Protein AF-A0A7X9D8G2-F1 (afdb_monomer_lite)

pLDDT: mean 88.88, std 14.51, range [38.22, 98.5]

Secondary structure (DSSP, 8-state):
--SS----HHHHHHHHHS-HHHHHHHHTTGGG--TT-EEEEE-SS--PPPTT-IIIIIHHHHHHHHHTS--EEEEE-TTPPPPS-----SEEEE---TTS-HHHHHHHHHHHHHTT--EEEHHHHHHHHTT-HHHHHGGGS--HHHHHTS--

Radius of gyration: 15.98 Å; chains: 1; bounding box: 53×30×43 Å

Foldseek 3Di:
DLPDQDADPLLVLCVVQHDNVLQLVLLVCLLVDAAAAEEEQEAAADDDDDPPRLRPPVLQVLSCVLNVHDYHYDYDYHLDDDPPPPDPHQEYEYESQPVHGSVSSHVVCVVCVVVVRRYHYSRQSVCSSVVNNCSRCVVVPDPPVVVVVVVD

Sequence (152 aa):
PEEIPLTSFSIVFARMKGDFNKYIEGASQIPLLKENDNVLILESCTHQISCDDIGRVRIPKLLQQFTGKKLNFTFVSGLSEMPEETQNFALVIQCGGCMVTRKQLLNRIQSFINKGIPVTNYGMTLAYVNGIFERAIKPFMKNKAELLSKEQ

Structure (mmCIF, N/CA/C/O backbone):
data_AF-A0A7X9D8G2-F1
#
_entry.id   AF-A0A7X9D8G2-F1
#
loop_
_atom_site.group_PDB
_atom_site.id
_atom_site.type_symbol
_atom_site.label_atom_id
_atom_site.label_alt_id
_atom_site.label_comp_id
_atom_site.label_asym_id
_atom_site.label_entity_id
_atom_site.label_seq_id
_atom_site.pdbx_PDB_ins_code
_atom_site.Cartn_x
_atom_site.Cartn_y
_atom_site.Cartn_z
_atom_site.occupancy
_atom_site.B_iso_or_equiv
_atom_site.auth_seq_id
_atom_site.auth_comp_id
_atom_site.auth_asym_id
_atom_site.auth_atom_id
_atom_site.pdbx_PDB_model_num
ATOM 1 N N . PRO A 1 1 ? 8.208 -9.122 -22.932 1.00 88.31 1 PRO A N 1
ATOM 2 C CA . PRO A 1 1 ? 9.364 -10.019 -22.672 1.00 88.31 1 PRO A CA 1
ATOM 3 C C . PRO A 1 1 ? 9.731 -10.046 -21.179 1.00 88.31 1 PRO A C 1
ATOM 5 O O . PRO A 1 1 ? 9.542 -9.029 -20.514 1.00 88.31 1 PRO A O 1
ATOM 8 N N . GLU A 1 2 ? 10.127 -11.194 -20.629 1.00 87.38 2 GLU A N 1
ATOM 9 C CA . GLU A 1 2 ? 10.418 -11.380 -19.189 1.00 87.38 2 GLU A CA 1
ATOM 10 C C . GLU A 1 2 ? 11.813 -10.886 -18.786 1.00 87.38 2 GLU A C 1
ATOM 12 O O . GLU A 1 2 ? 12.036 -10.489 -17.642 1.00 87.38 2 GLU A O 1
ATOM 17 N N . GLU A 1 3 ? 12.732 -10.879 -19.742 1.00 90.94 3 GLU A N 1
ATOM 18 C CA . GLU A 1 3 ? 14.128 -10.480 -19.619 1.00 90.94 3 GLU A CA 1
ATOM 19 C C . GLU A 1 3 ? 14.315 -8.964 -19.496 1.00 90.94 3 GLU A C 1
ATOM 21 O O . GLU A 1 3 ? 15.319 -8.509 -18.954 1.00 90.94 3 GLU A O 1
ATOM 26 N N . ILE A 1 4 ? 13.337 -8.175 -19.953 1.00 94.00 4 ILE A N 1
ATOM 27 C CA . ILE A 1 4 ? 13.376 -6.714 -19.857 1.00 94.00 4 ILE A CA 1
ATOM 28 C C . ILE A 1 4 ? 12.841 -6.289 -18.481 1.00 94.00 4 ILE A C 1
ATOM 30 O O . ILE A 1 4 ? 11.661 -6.539 -18.185 1.00 94.00 4 ILE A O 1
ATOM 34 N N . PRO A 1 5 ? 13.659 -5.608 -17.649 1.00 93.75 5 PRO A N 1
ATOM 35 C CA . PRO A 1 5 ? 13.208 -5.068 -16.375 1.00 93.75 5 PRO A CA 1
ATOM 36 C C . PRO A 1 5 ? 12.005 -4.144 -16.564 1.00 93.75 5 PRO A C 1
ATOM 38 O O . PRO A 1 5 ? 12.029 -3.228 -17.384 1.00 93.75 5 PRO A O 1
ATOM 41 N N . LEU A 1 6 ? 10.949 -4.376 -15.787 1.00 94.94 6 LEU A N 1
ATOM 42 C CA . LEU A 1 6 ? 9.728 -3.579 -15.825 1.00 94.94 6 LEU A CA 1
ATOM 43 C C . LEU A 1 6 ? 9.331 -3.198 -14.406 1.00 94.94 6 LEU A C 1
ATOM 45 O O . LEU A 1 6 ? 9.277 -4.046 -13.521 1.00 94.94 6 LEU A O 1
ATOM 49 N N . THR A 1 7 ? 9.004 -1.929 -14.205 1.00 97.31 7 THR A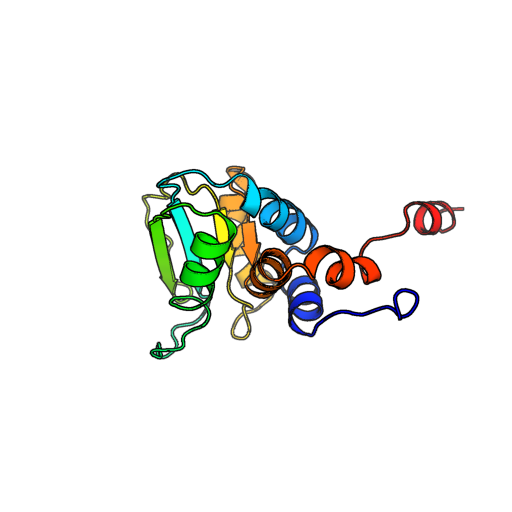 N 1
ATOM 50 C CA . THR A 1 7 ? 8.438 -1.426 -12.954 1.00 97.31 7 THR A CA 1
ATOM 51 C C . THR A 1 7 ? 7.498 -0.260 -13.243 1.00 97.31 7 THR A C 1
ATOM 53 O O . THR A 1 7 ? 7.421 0.210 -14.378 1.00 97.31 7 THR A O 1
ATOM 56 N N . SER A 1 8 ? 6.770 0.208 -12.232 1.00 96.38 8 SER A N 1
ATOM 57 C CA . SER A 1 8 ? 5.884 1.365 -12.351 1.00 96.38 8 SER A CA 1
ATOM 58 C C . SER A 1 8 ? 6.421 2.566 -11.579 1.00 96.38 8 SER A C 1
ATOM 60 O O . SER A 1 8 ? 7.192 2.430 -10.623 1.00 96.38 8 SER A O 1
ATOM 62 N N . PHE A 1 9 ? 5.949 3.758 -11.951 1.00 96.75 9 PHE A N 1
ATOM 63 C CA . PHE A 1 9 ? 6.218 4.979 -11.194 1.00 96.75 9 PHE A CA 1
ATOM 64 C C . PHE A 1 9 ? 5.858 4.820 -9.711 1.00 96.75 9 PHE A C 1
ATOM 66 O O . PHE A 1 9 ? 6.613 5.249 -8.847 1.00 96.75 9 PHE A O 1
ATOM 73 N N . SER A 1 10 ? 4.746 4.151 -9.394 1.00 95.88 10 SER A N 1
ATOM 74 C CA . SER A 1 10 ? 4.307 3.949 -8.011 1.00 95.88 10 SER A CA 1
ATOM 75 C C . SER A 1 10 ? 5.298 3.126 -7.182 1.00 95.88 10 SER A C 1
ATOM 77 O O . SER A 1 10 ? 5.484 3.431 -6.005 1.00 95.88 10 SER A O 1
ATOM 79 N N . ILE A 1 11 ? 5.964 2.129 -7.776 1.00 97.56 11 ILE A N 1
ATOM 80 C CA . ILE A 1 11 ? 6.996 1.328 -7.095 1.00 97.56 11 ILE A CA 1
ATOM 81 C C . ILE A 1 11 ? 8.275 2.150 -6.901 1.00 97.56 11 ILE A C 1
ATOM 83 O O . ILE A 1 11 ? 8.834 2.175 -5.803 1.00 97.56 11 ILE A O 1
ATOM 87 N N . VAL A 1 12 ? 8.700 2.892 -7.929 1.00 97.50 12 VAL A N 1
ATOM 88 C CA . VAL A 1 12 ? 9.839 3.823 -7.833 1.00 97.50 12 VAL A CA 1
ATOM 89 C C . VAL A 1 12 ? 9.592 4.861 -6.734 1.00 97.50 12 VAL A C 1
ATOM 91 O O . VAL A 1 12 ? 10.455 5.103 -5.890 1.00 97.50 12 VAL A O 1
ATOM 94 N N . PHE A 1 13 ? 8.392 5.441 -6.698 1.00 97.06 13 PHE A N 1
ATOM 95 C CA . PHE A 1 13 ? 8.005 6.451 -5.719 1.00 97.06 13 PHE A CA 1
ATOM 96 C C . PHE A 1 13 ? 7.930 5.874 -4.302 1.00 97.06 13 PHE A C 1
ATOM 98 O O . PHE A 1 13 ? 8.405 6.510 -3.360 1.00 97.06 13 PHE A O 1
ATOM 105 N N . ALA A 1 14 ? 7.427 4.642 -4.150 1.00 96.81 14 ALA A N 1
ATOM 106 C CA . ALA A 1 14 ? 7.442 3.914 -2.884 1.00 96.81 14 ALA A CA 1
ATOM 107 C C . ALA A 1 14 ? 8.873 3.751 -2.347 1.00 96.81 14 ALA A C 1
ATOM 109 O O . ALA A 1 14 ? 9.119 4.024 -1.173 1.00 96.81 14 ALA A O 1
ATOM 110 N N . ARG A 1 15 ? 9.832 3.397 -3.215 1.00 96.19 15 ARG A N 1
ATOM 111 C CA . ARG A 1 15 ? 11.254 3.295 -2.854 1.00 96.19 15 ARG A CA 1
ATOM 112 C C . ARG A 1 15 ? 11.852 4.646 -2.465 1.00 96.19 15 ARG A C 1
ATOM 114 O O . ARG A 1 15 ? 12.576 4.745 -1.477 1.00 96.19 15 ARG A O 1
ATOM 121 N N . MET A 1 16 ? 11.532 5.691 -3.224 1.00 96.06 16 MET A N 1
ATOM 122 C CA . MET A 1 16 ? 12.067 7.037 -3.014 1.00 96.06 16 MET A CA 1
ATOM 123 C C . MET A 1 16 ? 11.542 7.695 -1.730 1.00 96.06 16 MET A C 1
ATOM 125 O O . MET A 1 16 ? 12.302 8.354 -1.018 1.00 96.06 16 MET A O 1
ATOM 129 N N . LYS A 1 17 ? 10.254 7.535 -1.406 1.00 94.94 17 LYS A N 1
ATOM 130 C CA . LYS A 1 17 ? 9.600 8.241 -0.291 1.00 94.94 17 LYS A CA 1
ATOM 131 C C . LYS A 1 17 ? 9.412 7.401 0.968 1.00 94.94 17 LYS A C 1
ATOM 133 O O . LYS A 1 17 ? 9.468 7.974 2.050 1.00 94.94 17 LYS A O 1
ATOM 138 N N . GLY A 1 18 ? 9.178 6.098 0.844 1.00 94.56 18 GLY A N 1
ATOM 139 C CA . GLY A 1 18 ? 8.824 5.229 1.966 1.00 94.56 18 GLY A CA 1
ATOM 140 C C . GLY A 1 18 ? 9.927 4.265 2.391 1.00 94.56 18 GLY A C 1
ATOM 141 O O . GLY A 1 18 ? 11.078 4.343 1.942 1.00 94.56 18 GLY A O 1
ATOM 142 N N . ASP A 1 19 ? 9.552 3.348 3.279 1.00 95.81 19 ASP A N 1
ATOM 143 C CA . ASP A 1 19 ? 10.364 2.192 3.647 1.00 95.81 19 ASP A CA 1
ATOM 144 C C . ASP A 1 19 ? 10.033 1.033 2.701 1.00 95.81 19 ASP A C 1
ATOM 146 O O . ASP A 1 19 ? 9.034 0.334 2.856 1.00 95.81 19 ASP A O 1
ATOM 150 N N . PHE A 1 20 ? 10.857 0.880 1.664 1.00 96.81 20 PHE A N 1
ATOM 151 C CA . PHE A 1 20 ? 10.601 -0.062 0.577 1.00 96.81 20 PHE A CA 1
ATOM 152 C C . PHE A 1 20 ? 10.546 -1.517 1.047 1.00 96.81 20 PHE A C 1
ATOM 154 O O . PHE A 1 20 ? 9.668 -2.262 0.618 1.00 96.81 20 PHE A O 1
ATOM 161 N N . ASN A 1 21 ? 11.459 -1.906 1.942 1.00 96.50 21 ASN A N 1
ATOM 162 C CA . ASN A 1 21 ? 11.533 -3.276 2.441 1.00 96.50 21 ASN A CA 1
ATOM 163 C C . ASN A 1 21 ? 10.314 -3.584 3.306 1.00 96.50 21 ASN A C 1
ATOM 165 O O . ASN A 1 21 ? 9.656 -4.599 3.089 1.00 96.50 21 ASN A O 1
ATOM 169 N N . LYS A 1 22 ? 9.943 -2.661 4.206 1.00 97.69 22 LYS A N 1
ATOM 170 C CA . LYS A 1 22 ? 8.727 -2.817 5.009 1.00 97.69 22 LYS A CA 1
ATOM 171 C C . LYS A 1 22 ? 7.480 -2.880 4.142 1.00 97.69 22 LYS A C 1
ATOM 173 O O . LYS A 1 22 ? 6.626 -3.718 4.395 1.00 97.69 22 LYS A O 1
ATOM 178 N N . TYR A 1 23 ? 7.405 -2.081 3.078 1.00 98.25 23 TYR A N 1
ATOM 179 C CA . TYR A 1 23 ? 6.271 -2.143 2.162 1.00 98.25 23 TYR A CA 1
ATOM 180 C C . TYR A 1 23 ? 6.155 -3.461 1.395 1.00 98.25 23 TYR A C 1
ATOM 182 O O . TYR A 1 23 ? 5.029 -3.899 1.148 1.00 98.25 23 TYR A O 1
ATOM 190 N N . ILE A 1 24 ? 7.280 -4.083 1.030 1.00 97.94 24 ILE A N 1
ATOM 191 C CA . ILE A 1 24 ? 7.297 -5.425 0.434 1.00 97.94 24 ILE A CA 1
ATOM 192 C C . ILE A 1 24 ? 6.809 -6.453 1.457 1.00 97.94 24 ILE A C 1
ATOM 194 O O . ILE A 1 24 ? 5.879 -7.199 1.164 1.00 97.94 24 ILE A O 1
ATOM 198 N N . GLU A 1 25 ? 7.380 -6.443 2.666 1.00 97.62 25 GLU A N 1
ATOM 199 C CA . GLU A 1 25 ? 6.982 -7.336 3.763 1.00 97.62 25 GLU A CA 1
ATOM 200 C C . GLU A 1 25 ? 5.479 -7.232 4.056 1.00 97.62 25 GLU A C 1
ATOM 202 O O . GLU A 1 25 ? 4.799 -8.252 4.159 1.00 97.62 25 GLU A O 1
ATOM 207 N N . GLY A 1 26 ? 4.948 -6.006 4.134 1.00 98.06 26 GLY A N 1
ATOM 208 C CA . GLY A 1 26 ? 3.533 -5.753 4.382 1.00 98.06 26 GLY A CA 1
ATOM 209 C C . GLY A 1 26 ? 2.620 -6.150 3.223 1.00 98.06 26 GLY A C 1
ATOM 210 O O . GLY A 1 26 ? 1.538 -6.676 3.466 1.00 98.06 26 GLY A O 1
ATOM 211 N N . ALA A 1 27 ? 3.042 -5.960 1.968 1.00 98.19 27 ALA A N 1
ATOM 212 C CA . ALA A 1 27 ? 2.260 -6.409 0.812 1.00 98.19 27 ALA A CA 1
ATOM 213 C C . ALA A 1 27 ? 2.108 -7.938 0.800 1.00 98.19 27 ALA A C 1
ATOM 215 O O . ALA A 1 27 ? 1.019 -8.446 0.548 1.00 98.19 27 ALA A O 1
ATOM 216 N N . SER A 1 28 ? 3.158 -8.669 1.182 1.00 96.94 28 SER A N 1
ATOM 217 C CA . SER A 1 28 ? 3.122 -10.129 1.311 1.00 96.94 28 SER A CA 1
ATOM 218 C C . SER A 1 28 ? 2.189 -10.644 2.417 1.00 96.94 28 SER A C 1
ATOM 220 O O . SER A 1 28 ? 1.925 -11.842 2.461 1.00 96.94 28 SER A O 1
ATOM 222 N N . GLN A 1 29 ? 1.663 -9.774 3.291 1.00 98.12 29 GLN A N 1
ATOM 223 C CA . GLN A 1 29 ? 0.648 -10.140 4.290 1.00 98.12 29 GLN A CA 1
ATOM 224 C C . GLN A 1 29 ? -0.789 -10.066 3.754 1.00 98.12 29 GLN A C 1
ATOM 226 O O . GLN A 1 29 ? -1.690 -10.630 4.368 1.00 98.12 29 GLN A O 1
ATOM 231 N N . ILE A 1 30 ? -1.024 -9.424 2.602 1.00 98.38 30 ILE A N 1
ATOM 232 C CA . ILE A 1 30 ? -2.358 -9.307 1.987 1.00 98.38 30 ILE A CA 1
ATOM 233 C C . ILE A 1 30 ? -3.094 -10.656 1.853 1.00 98.38 30 ILE A C 1
ATOM 235 O O . ILE A 1 30 ? -4.257 -10.715 2.253 1.00 98.38 30 ILE A O 1
ATOM 239 N N . PRO A 1 31 ? -2.486 -11.750 1.344 1.00 98.12 31 PRO A N 1
ATOM 240 C CA . PRO A 1 31 ? -3.196 -13.025 1.204 1.00 98.12 31 PRO A CA 1
ATOM 241 C C . PRO A 1 31 ? -3.498 -13.712 2.546 1.00 98.12 31 PRO A C 1
ATOM 243 O O . PRO A 1 31 ? -4.261 -14.674 2.572 1.00 98.12 31 PRO A O 1
ATOM 246 N N . LEU A 1 32 ? -2.905 -13.244 3.650 1.00 98.06 32 LEU A N 1
ATOM 247 C CA . LEU A 1 32 ? -3.093 -13.796 4.994 1.00 98.06 32 LEU A CA 1
ATOM 248 C C . LEU A 1 32 ? -4.209 -13.095 5.784 1.00 98.06 32 LEU A C 1
ATOM 250 O O . LEU A 1 32 ? -4.527 -13.533 6.892 1.00 98.06 32 LEU A O 1
ATOM 254 N N . LEU A 1 33 ? -4.795 -12.029 5.226 1.00 98.38 33 LEU A N 1
ATOM 255 C CA . LEU A 1 33 ? -5.915 -11.312 5.831 1.00 98.38 33 LEU A CA 1
ATOM 256 C C . LEU A 1 33 ? -7.123 -12.235 6.033 1.00 98.38 33 LEU A C 1
ATOM 258 O O . LEU A 1 33 ? -7.472 -13.059 5.181 1.00 98.38 33 LEU A O 1
ATOM 262 N N . LYS A 1 34 ? -7.780 -12.066 7.176 1.00 98.12 34 LYS A N 1
ATOM 263 C CA . LYS A 1 34 ? -8.913 -12.871 7.628 1.00 98.12 34 LYS A CA 1
ATOM 264 C C . LYS A 1 34 ? -10.217 -12.088 7.550 1.00 98.12 34 LYS A C 1
ATOM 266 O O . LYS A 1 34 ? -10.254 -10.878 7.349 1.00 98.12 34 LYS A O 1
ATOM 271 N N . GLU A 1 35 ? -11.311 -12.822 7.708 1.00 98.12 35 GLU A N 1
ATOM 272 C CA . GLU A 1 35 ? -12.645 -12.236 7.799 1.00 98.12 35 GLU A CA 1
ATOM 273 C C . GLU A 1 35 ? -12.721 -11.250 8.975 1.00 98.12 35 GLU A C 1
ATOM 275 O O . GLU A 1 35 ? -12.343 -11.590 10.095 1.00 98.12 35 GLU A O 1
ATOM 280 N N . ASN A 1 36 ? -13.253 -10.055 8.720 1.00 96.88 36 ASN A N 1
ATOM 281 C CA . ASN A 1 36 ? -13.393 -8.937 9.657 1.00 96.88 36 ASN A CA 1
ATOM 282 C C . ASN A 1 36 ? -12.078 -8.322 10.170 1.00 96.88 36 ASN A C 1
ATOM 284 O O . ASN A 1 36 ? -12.115 -7.542 11.124 1.00 96.88 36 ASN A O 1
ATOM 288 N N . ASP A 1 37 ? -10.934 -8.611 9.542 1.00 97.31 37 ASP A N 1
ATOM 289 C CA . ASP A 1 37 ? -9.684 -7.928 9.880 1.00 97.31 37 ASP A CA 1
ATOM 290 C C . ASP A 1 37 ? -9.801 -6.414 9.645 1.00 97.31 37 ASP A C 1
ATOM 292 O O . ASP A 1 37 ? -10.387 -5.948 8.660 1.00 97.31 37 ASP A O 1
ATOM 296 N N . ASN A 1 38 ? -9.211 -5.642 10.560 1.00 96.44 38 ASN A N 1
ATOM 297 C CA . ASN A 1 38 ? -9.171 -4.187 10.473 1.00 96.44 38 ASN A CA 1
ATOM 298 C C . ASN A 1 38 ? -7.972 -3.743 9.628 1.00 96.44 38 ASN A C 1
ATOM 300 O O . ASN A 1 38 ? -6.823 -4.066 9.942 1.00 96.44 38 ASN A O 1
ATOM 304 N N . VAL A 1 39 ? -8.230 -2.951 8.592 1.00 97.25 39 VAL A N 1
ATOM 305 C CA . VAL A 1 39 ? -7.231 -2.365 7.697 1.00 97.25 39 VAL A CA 1
ATOM 306 C C . VAL A 1 39 ? -7.271 -0.846 7.830 1.00 97.25 39 VAL A C 1
ATOM 308 O O . VAL A 1 39 ? -8.306 -0.209 7.625 1.00 97.25 39 VAL A O 1
ATOM 311 N N . LEU A 1 40 ? -6.127 -0.246 8.149 1.00 95.62 40 LEU A N 1
ATOM 312 C CA . LEU A 1 40 ? -5.992 1.204 8.247 1.00 95.62 40 LEU A CA 1
ATOM 313 C C . LEU A 1 40 ? -5.507 1.785 6.920 1.00 95.62 40 LEU A C 1
ATOM 315 O O . LEU A 1 40 ? -4.436 1.428 6.438 1.00 95.62 40 LEU A O 1
ATOM 319 N N . ILE A 1 41 ? -6.243 2.743 6.370 1.00 95.31 41 ILE A N 1
ATOM 320 C CA . ILE A 1 41 ? -5.838 3.539 5.215 1.00 95.31 41 ILE A CA 1
ATOM 321 C C . ILE A 1 41 ? -5.339 4.902 5.706 1.00 95.31 41 ILE A C 1
ATOM 323 O O . ILE A 1 41 ? -6.107 5.716 6.226 1.00 95.31 41 ILE A O 1
ATOM 327 N N . LEU A 1 42 ? -4.041 5.158 5.529 1.00 93.06 42 LEU A N 1
ATOM 328 C CA . LEU A 1 42 ? -3.387 6.400 5.941 1.00 93.06 42 LEU A CA 1
ATOM 329 C C . LEU A 1 42 ? -3.173 7.336 4.753 1.00 93.06 42 LEU A C 1
ATOM 331 O O . LEU A 1 42 ? -2.339 7.089 3.883 1.00 93.06 42 LEU A O 1
ATOM 335 N N . GLU A 1 43 ? -3.862 8.469 4.762 1.00 92.19 43 GLU A N 1
ATOM 336 C CA . GLU A 1 43 ? -3.703 9.549 3.794 1.00 92.19 43 GLU A CA 1
ATOM 337 C C . GLU A 1 43 ? -2.914 10.704 4.419 1.00 92.19 43 GLU A C 1
ATOM 339 O O . GLU A 1 43 ? -3.228 11.189 5.501 1.00 92.19 43 GLU A O 1
ATOM 344 N N . SER A 1 44 ? -1.860 11.163 3.745 1.00 88.25 44 SER A N 1
ATOM 345 C CA . SER A 1 44 ? -0.982 12.226 4.264 1.00 88.25 44 SER A CA 1
ATOM 346 C C . SER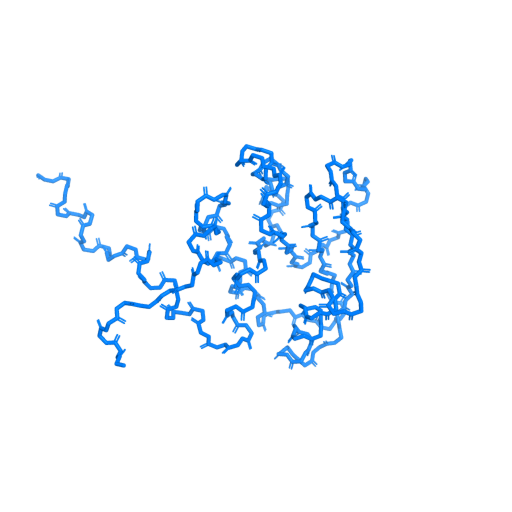 A 1 44 ? -1.415 13.643 3.883 1.00 88.25 44 SER A C 1
ATOM 348 O O . SER A 1 44 ? -0.758 14.603 4.273 1.00 88.25 44 SER A O 1
ATOM 350 N N . CYS A 1 45 ? -2.504 13.789 3.132 1.00 82.81 45 CYS A N 1
ATOM 351 C CA . CYS A 1 45 ? -3.110 15.068 2.783 1.00 82.81 45 CYS A CA 1
ATOM 352 C C . CYS A 1 45 ? -4.620 15.008 3.003 1.00 82.81 45 CYS A C 1
ATOM 354 O O . CYS A 1 45 ? -5.212 13.932 3.049 1.00 82.81 45 CYS A O 1
ATOM 356 N N . THR A 1 46 ? -5.228 16.176 3.154 1.00 75.19 46 THR A N 1
ATOM 357 C CA . THR A 1 46 ? -6.676 16.356 3.088 1.00 75.19 46 THR A CA 1
ATOM 358 C C . THR A 1 46 ? -7.003 16.738 1.651 1.00 75.19 46 THR A C 1
ATOM 360 O O . THR A 1 46 ? -6.809 17.888 1.259 1.00 75.19 46 THR A O 1
ATOM 363 N N . HIS A 1 47 ? -7.401 15.775 0.825 1.00 69.75 47 HIS A N 1
ATOM 364 C CA . HIS A 1 47 ? -7.882 16.051 -0.529 1.00 69.75 47 HIS A CA 1
ATOM 365 C C . HIS A 1 47 ? -9.386 15.814 -0.612 1.00 69.75 47 HIS A C 1
ATOM 367 O O . HIS A 1 47 ? -9.982 15.155 0.240 1.00 69.75 47 HIS A O 1
ATOM 373 N N . GLN A 1 48 ? -10.007 16.381 -1.642 1.00 62.03 48 GLN A N 1
ATOM 374 C CA . GLN A 1 48 ? -11.414 16.142 -1.916 1.00 62.03 48 GLN A CA 1
ATOM 375 C C . GLN A 1 48 ? -11.597 14.704 -2.408 1.00 62.03 48 GLN A C 1
ATOM 377 O O . GLN A 1 48 ? -11.030 14.308 -3.425 1.00 62.03 48 GLN A O 1
ATOM 382 N N . ILE A 1 49 ? -12.393 13.933 -1.674 1.00 72.25 49 ILE A N 1
ATOM 383 C CA . ILE A 1 49 ? -12.699 12.540 -1.996 1.00 72.25 49 ILE A CA 1
ATOM 384 C C . ILE A 1 49 ? -13.673 12.528 -3.175 1.00 72.25 49 ILE A C 1
ATOM 386 O O . ILE A 1 49 ? -14.710 13.191 -3.131 1.00 72.25 49 ILE A O 1
ATOM 390 N N . SER A 1 50 ? -13.351 11.769 -4.219 1.00 69.62 50 SER A N 1
ATOM 391 C CA . SER A 1 50 ? -14.251 11.522 -5.348 1.00 69.62 50 SER A CA 1
ATOM 392 C C . SER A 1 50 ? -14.895 10.137 -5.244 1.00 69.62 50 SER A C 1
ATOM 394 O O . SER A 1 50 ? -14.431 9.271 -4.502 1.00 69.62 50 SER A O 1
ATOM 396 N N . CYS A 1 51 ? -15.955 9.891 -6.017 1.00 62.44 51 CYS A N 1
ATOM 397 C CA . CYS A 1 51 ? -16.592 8.569 -6.093 1.00 62.44 51 CYS A CA 1
ATOM 398 C C . CYS A 1 51 ? -15.642 7.467 -6.605 1.00 62.44 51 CYS A C 1
ATOM 400 O O . CYS A 1 51 ? -15.886 6.287 -6.373 1.00 62.44 51 CYS A O 1
ATOM 402 N N . ASP A 1 52 ? -14.557 7.858 -7.273 1.00 72.31 52 ASP A N 1
ATOM 403 C CA . ASP A 1 52 ? -13.532 6.983 -7.844 1.00 72.31 52 ASP A CA 1
ATOM 404 C C . ASP A 1 52 ? -12.228 6.967 -7.026 1.00 72.31 52 ASP A C 1
ATOM 406 O O . ASP A 1 52 ? -11.181 6.540 -7.525 1.00 72.31 52 ASP A O 1
ATOM 410 N N . ASP A 1 53 ? -12.271 7.438 -5.775 1.00 86.75 53 ASP A N 1
ATOM 411 C CA . ASP A 1 53 ? -11.082 7.597 -4.944 1.00 86.75 53 ASP A CA 1
ATOM 412 C C . ASP A 1 53 ? -10.301 6.280 -4.780 1.00 86.75 53 ASP A C 1
ATOM 414 O O . ASP A 1 53 ? -10.833 5.217 -4.435 1.00 86.75 53 ASP A O 1
ATOM 418 N N . ILE A 1 54 ? -8.996 6.353 -5.048 1.00 87.56 54 ILE A N 1
ATOM 419 C CA . ILE A 1 54 ? -8.120 5.182 -5.049 1.00 87.56 54 ILE A CA 1
ATOM 420 C C . ILE A 1 54 ? -8.012 4.585 -3.643 1.00 87.56 54 ILE A C 1
ATOM 422 O O . ILE A 1 54 ? -8.066 3.363 -3.497 1.00 87.56 54 ILE A O 1
ATOM 426 N N . GLY A 1 55 ? -7.853 5.433 -2.625 1.00 87.94 55 GLY A N 1
ATOM 427 C CA . GLY A 1 55 ? -7.616 5.026 -1.245 1.00 87.94 55 GLY A CA 1
ATOM 428 C C . GLY A 1 55 ? -8.872 4.521 -0.547 1.00 87.94 55 GLY A C 1
ATOM 429 O O . GLY A 1 55 ? -8.806 3.544 0.195 1.00 87.94 55 GLY A O 1
ATOM 430 N N . ARG A 1 56 ? -10.015 5.158 -0.808 1.00 91.94 56 ARG A N 1
ATOM 431 C CA . ARG A 1 56 ? -11.275 4.928 -0.091 1.00 91.94 56 ARG A CA 1
ATOM 432 C C . ARG A 1 56 ? -12.276 4.042 -0.808 1.00 91.94 56 ARG A C 1
ATOM 434 O O . ARG A 1 56 ? -13.143 3.477 -0.151 1.00 91.94 56 ARG A O 1
ATOM 441 N N . VAL A 1 57 ? -12.149 3.891 -2.125 1.00 93.06 57 VAL A N 1
ATOM 442 C CA . VAL A 1 57 ? -13.076 3.080 -2.928 1.00 93.06 57 VAL A CA 1
ATOM 443 C C . VAL A 1 57 ? -12.342 1.936 -3.615 1.00 93.06 57 VAL A C 1
ATOM 445 O O . VAL A 1 57 ? -12.658 0.768 -3.379 1.00 93.06 57 VAL A O 1
ATOM 448 N N . ARG A 1 58 ? -11.338 2.234 -4.449 1.00 94.88 58 ARG A N 1
ATOM 449 C CA . ARG A 1 58 ? -10.722 1.206 -5.308 1.00 94.88 58 ARG A CA 1
ATOM 450 C C . ARG A 1 58 ? -9.900 0.188 -4.528 1.00 94.88 58 ARG A C 1
ATOM 452 O O . ARG A 1 58 ? -10.099 -1.005 -4.733 1.00 94.88 58 ARG A O 1
ATOM 459 N N . ILE A 1 59 ? -9.007 0.631 -3.641 1.00 97.31 59 ILE A N 1
ATOM 460 C CA . ILE A 1 59 ? -8.185 -0.274 -2.824 1.00 97.31 59 ILE A CA 1
ATOM 461 C C . ILE A 1 59 ? -9.063 -1.167 -1.936 1.00 97.31 59 ILE A C 1
ATOM 463 O O . ILE A 1 59 ? -8.912 -2.382 -2.045 1.00 97.31 59 ILE A O 1
ATOM 467 N N . PRO A 1 60 ? -10.018 -0.643 -1.140 1.00 97.44 60 PRO A N 1
ATOM 468 C CA . PRO A 1 60 ? -10.898 -1.486 -0.331 1.00 97.44 60 PRO A CA 1
ATOM 469 C C . PRO A 1 60 ? -11.679 -2.523 -1.143 1.00 97.44 60 PRO A C 1
ATOM 471 O O . PRO A 1 60 ? -11.798 -3.676 -0.729 1.00 97.44 60 PRO A O 1
ATOM 474 N N . LYS A 1 61 ? -12.181 -2.139 -2.325 1.00 97.56 61 LYS A N 1
ATOM 475 C CA . LYS A 1 61 ? -12.894 -3.050 -3.227 1.00 97.56 61 LYS A CA 1
ATOM 476 C C . LYS A 1 61 ? -11.979 -4.153 -3.761 1.00 97.56 61 LYS A C 1
ATOM 478 O O . LYS A 1 61 ? -12.319 -5.324 -3.636 1.00 97.56 61 LYS A O 1
ATOM 483 N N . LEU A 1 62 ? -10.832 -3.789 -4.336 1.00 97.75 62 LEU A N 1
ATOM 484 C CA . LEU A 1 62 ? -9.888 -4.751 -4.913 1.00 97.75 62 LEU A CA 1
ATOM 485 C C . LEU A 1 62 ? -9.313 -5.690 -3.851 1.00 97.75 62 LEU A C 1
ATOM 487 O O . LEU A 1 62 ? -9.142 -6.873 -4.121 1.00 97.75 62 LEU A O 1
ATOM 491 N N . LEU A 1 63 ? -9.054 -5.186 -2.642 1.00 98.00 63 LEU A N 1
ATOM 492 C CA . LEU A 1 63 ? -8.526 -5.989 -1.544 1.00 98.00 63 LEU A CA 1
ATOM 493 C C . LEU A 1 63 ? -9.529 -7.066 -1.117 1.00 98.00 63 LEU A C 1
ATOM 495 O O . LEU A 1 63 ? -9.161 -8.231 -1.051 1.00 98.00 63 LEU A O 1
ATOM 499 N N . GLN A 1 64 ? -10.800 -6.702 -0.913 1.00 98.25 64 GLN A N 1
ATOM 500 C CA . GLN A 1 64 ? -11.853 -7.673 -0.584 1.00 98.25 64 GLN A CA 1
ATOM 501 C C . GLN A 1 64 ? -12.122 -8.658 -1.728 1.00 98.25 64 GLN A C 1
ATOM 503 O O . GLN A 1 64 ? -12.367 -9.834 -1.482 1.00 98.25 64 GLN A O 1
ATOM 508 N N . GLN A 1 65 ? -12.052 -8.204 -2.985 1.00 98.12 65 GLN A N 1
ATOM 509 C CA . GLN A 1 65 ? -12.177 -9.086 -4.149 1.00 98.12 65 GLN A CA 1
ATOM 510 C C . GLN A 1 65 ? -11.029 -10.096 -4.229 1.00 98.12 65 GLN A C 1
ATOM 512 O O . GLN A 1 65 ? -11.271 -11.267 -4.498 1.00 98.12 65 GLN A O 1
ATOM 517 N N . PHE A 1 66 ? -9.797 -9.649 -3.982 1.00 98.38 66 PHE A N 1
ATOM 518 C CA . PHE A 1 66 ? -8.613 -10.501 -4.002 1.00 98.38 66 PHE A CA 1
ATOM 519 C C . PHE A 1 66 ? -8.629 -11.535 -2.871 1.00 98.38 66 PHE A C 1
ATOM 521 O O . PHE A 1 66 ? -8.345 -12.705 -3.106 1.00 98.38 66 PHE A O 1
ATOM 528 N N . THR A 1 67 ? -8.968 -11.122 -1.645 1.00 97.81 67 THR A N 1
ATOM 529 C CA . THR A 1 67 ? -8.962 -12.018 -0.476 1.00 97.81 67 THR A CA 1
ATOM 530 C C . THR A 1 67 ? -10.217 -12.887 -0.381 1.00 97.81 67 THR A C 1
ATOM 532 O O . THR A 1 67 ? -10.205 -13.919 0.292 1.00 97.81 67 THR A O 1
ATOM 535 N N . GLY A 1 68 ? -11.321 -12.465 -1.005 1.00 98.19 68 GLY A N 1
ATOM 536 C CA . GLY A 1 68 ? -12.639 -13.064 -0.804 1.00 98.19 68 GLY A CA 1
ATOM 537 C C . GLY A 1 68 ? -13.165 -12.892 0.626 1.00 98.19 68 GLY A C 1
ATOM 538 O O . GLY A 1 68 ? -13.988 -13.696 1.062 1.00 98.19 68 GLY A O 1
ATOM 539 N N . LYS A 1 69 ? -12.659 -11.899 1.373 1.00 98.19 69 LYS A N 1
ATOM 540 C CA . LYS A 1 69 ? -13.021 -11.619 2.772 1.00 98.19 69 LYS A CA 1
ATOM 541 C C . LYS A 1 69 ? -13.726 -10.284 2.903 1.00 98.19 69 LYS A C 1
ATOM 543 O O . LYS A 1 69 ? -13.374 -9.331 2.205 1.00 98.19 69 LYS A O 1
ATOM 548 N N . LYS A 1 70 ? -14.654 -10.180 3.855 1.00 98.06 70 LYS A N 1
ATOM 549 C CA . LYS A 1 70 ? -15.140 -8.875 4.311 1.00 98.06 70 LYS A CA 1
ATOM 550 C C . LYS A 1 70 ? -14.108 -8.271 5.256 1.00 98.06 70 LYS A C 1
ATOM 552 O O . LYS A 1 70 ? -13.741 -8.896 6.246 1.00 98.06 70 LYS A O 1
ATOM 557 N N . LEU A 1 71 ? -13.645 -7.064 4.955 1.00 97.94 71 LEU A N 1
ATOM 558 C CA . LEU A 1 71 ? -12.638 -6.354 5.749 1.00 97.94 71 LEU A CA 1
ATOM 559 C C . LEU A 1 71 ? -13.225 -5.055 6.303 1.00 97.94 71 LEU A C 1
ATOM 561 O O . LEU A 1 71 ? -14.083 -4.434 5.671 1.00 97.94 71 LEU A O 1
ATOM 565 N N . ASN A 1 72 ? -12.741 -4.633 7.468 1.00 96.69 72 ASN A N 1
ATOM 566 C CA . ASN A 1 72 ? -13.135 -3.376 8.094 1.00 96.69 72 ASN A CA 1
ATOM 567 C C . ASN A 1 72 ? -12.091 -2.308 7.776 1.00 96.69 72 ASN A C 1
ATOM 569 O O . ASN A 1 72 ? -10.904 -2.520 8.009 1.00 96.69 72 ASN A O 1
ATOM 573 N N . PHE A 1 73 ? -12.515 -1.159 7.251 1.00 95.62 73 PHE A N 1
ATOM 574 C CA . PHE A 1 73 ? -11.595 -0.103 6.830 1.00 95.62 73 PHE A CA 1
ATOM 575 C C . PHE A 1 73 ? -11.743 1.143 7.695 1.00 95.62 73 PHE A C 1
ATOM 577 O O . PHE A 1 73 ? -12.829 1.714 7.793 1.00 95.62 73 PHE A O 1
ATOM 584 N N . THR A 1 74 ? -10.622 1.599 8.246 1.00 93.38 74 THR A N 1
ATOM 585 C CA . THR A 1 74 ? -10.512 2.883 8.945 1.00 93.38 74 THR A CA 1
ATOM 586 C C . THR A 1 74 ? -9.705 3.842 8.083 1.00 93.38 74 THR A C 1
ATOM 588 O O . THR A 1 74 ? -8.657 3.470 7.559 1.00 93.38 74 THR A O 1
ATOM 591 N N . PHE A 1 75 ? -10.167 5.083 7.933 1.00 91.88 75 PHE A N 1
ATOM 592 C CA . PHE A 1 75 ? -9.521 6.093 7.092 1.00 91.88 75 PHE A CA 1
ATOM 593 C C . PHE A 1 75 ? -9.050 7.266 7.943 1.00 91.88 75 PHE A C 1
ATOM 595 O O . PHE A 1 75 ? -9.848 7.858 8.667 1.00 91.88 75 PHE A O 1
ATOM 602 N N . VAL A 1 76 ? -7.773 7.633 7.825 1.00 90.69 76 VAL A N 1
ATOM 603 C CA . VAL A 1 76 ? -7.209 8.801 8.517 1.00 90.69 76 VAL A CA 1
ATOM 604 C C . VAL A 1 76 ? -6.469 9.683 7.523 1.00 90.69 76 VAL A C 1
ATOM 606 O O . VAL A 1 76 ? -5.530 9.225 6.871 1.00 90.69 76 VAL A O 1
ATOM 609 N N . SER A 1 77 ? -6.858 10.956 7.445 1.00 88.81 77 SER A N 1
ATOM 610 C CA . SER A 1 77 ? -6.301 11.931 6.498 1.00 88.81 77 SER A CA 1
ATOM 611 C C . SER A 1 77 ? -5.519 13.046 7.160 1.00 88.81 77 SER A C 1
ATOM 613 O O . SER A 1 77 ? -5.744 13.387 8.315 1.00 88.81 77 SER A O 1
ATOM 615 N N . GLY A 1 78 ? -4.629 13.661 6.380 1.00 84.88 78 GLY A N 1
ATOM 616 C CA . GLY A 1 78 ? -3.777 14.752 6.839 1.00 84.88 78 GLY A CA 1
ATOM 617 C C . GLY A 1 78 ? -2.752 14.304 7.878 1.00 84.88 78 GLY A C 1
ATOM 618 O O . GLY A 1 78 ? -2.664 13.135 8.234 1.00 84.88 78 GLY A O 1
ATOM 619 N N . LEU A 1 79 ? -1.943 15.235 8.377 1.00 79.00 79 LEU A N 1
ATOM 620 C CA . LEU A 1 79 ? -0.925 14.968 9.403 1.00 79.00 79 LEU A CA 1
ATOM 621 C C . LEU A 1 79 ? -1.471 15.037 10.839 1.00 79.00 79 LEU A C 1
ATOM 623 O O . LEU A 1 79 ? -0.687 15.203 11.767 1.00 79.00 79 LEU A O 1
ATOM 627 N N . SER A 1 80 ? -2.790 14.919 11.015 1.00 71.25 80 SER A N 1
ATOM 628 C CA . SER A 1 80 ? -3.420 14.928 12.334 1.00 71.25 80 SER A CA 1
ATOM 629 C C . SER A 1 80 ? -2.905 13.791 13.211 1.00 71.25 80 SER A C 1
ATOM 631 O O . SER A 1 80 ? -2.405 12.773 12.715 1.00 71.25 80 SER A O 1
ATOM 633 N N . GLU A 1 81 ? -3.055 13.975 14.519 1.00 69.25 81 GLU A N 1
ATOM 634 C CA . GLU A 1 81 ? -2.764 12.938 15.499 1.00 69.25 81 GLU A CA 1
ATOM 635 C C . GLU A 1 81 ? -3.547 11.664 15.170 1.00 69.25 81 GLU A C 1
ATOM 637 O O . GLU A 1 81 ? -4.688 11.698 14.695 1.00 69.25 81 GLU A O 1
ATOM 642 N N . MET A 1 82 ? -2.876 10.527 15.344 1.00 73.94 82 MET A N 1
ATOM 643 C CA . MET A 1 82 ? -3.525 9.231 15.203 1.00 73.94 82 MET A CA 1
ATOM 644 C C . MET A 1 82 ? -4.495 9.058 16.374 1.00 73.94 82 MET A C 1
ATOM 646 O O . MET A 1 82 ? -4.126 9.428 17.488 1.00 73.94 82 MET A O 1
ATOM 650 N N . PRO A 1 83 ? -5.692 8.490 16.156 1.00 64.06 83 PRO A N 1
ATOM 651 C CA . PRO A 1 83 ? -6.601 8.173 17.252 1.00 64.06 83 PRO A CA 1
ATOM 652 C C . PRO A 1 83 ? -5.871 7.377 18.346 1.00 64.06 83 PRO A C 1
ATOM 654 O O . PRO A 1 83 ? -5.113 6.458 18.022 1.00 64.06 83 PRO A O 1
ATOM 657 N N . GLU A 1 84 ? -6.083 7.731 19.620 1.00 57.44 84 GLU A N 1
ATOM 658 C CA . GLU A 1 84 ? -5.445 7.061 20.772 1.00 57.44 84 GLU A CA 1
ATOM 659 C C . GLU A 1 84 ? -5.714 5.550 20.773 1.00 57.44 84 GLU A C 1
ATOM 661 O O . GLU A 1 84 ? -4.844 4.741 21.105 1.00 57.44 84 GLU A O 1
ATOM 666 N N . GLU A 1 85 ? -6.894 5.162 20.290 1.00 61.22 85 GLU A N 1
ATOM 667 C CA . GLU A 1 85 ? -7.222 3.792 19.935 1.00 61.22 85 GLU A CA 1
ATOM 668 C C . GLU A 1 85 ? -6.498 3.397 18.643 1.00 61.22 85 GLU A C 1
ATOM 670 O O . GLU A 1 85 ? -7.068 3.373 17.547 1.00 61.22 85 GLU A O 1
ATOM 675 N N . THR A 1 86 ? -5.222 3.019 18.751 1.00 59.88 86 THR A N 1
ATOM 676 C CA . THR A 1 86 ? -4.623 2.174 17.717 1.00 59.88 86 THR A CA 1
ATOM 677 C C . THR A 1 86 ? -5.294 0.811 17.807 1.00 59.88 86 THR A C 1
ATOM 679 O O . THR A 1 86 ? -4.797 -0.078 18.502 1.00 59.88 86 THR A O 1
ATOM 682 N N . GLN A 1 87 ? -6.448 0.669 17.152 1.00 64.88 87 GLN A N 1
ATOM 683 C CA . GLN A 1 87 ? -7.089 -0.622 16.941 1.00 64.88 87 GLN A CA 1
ATOM 684 C C . GLN A 1 87 ? -6.038 -1.613 16.442 1.00 64.88 87 GLN A C 1
ATOM 686 O O . GLN A 1 87 ? -5.087 -1.240 15.747 1.00 64.88 87 GLN A O 1
ATOM 691 N N . ASN A 1 88 ? -6.191 -2.877 16.828 1.00 83.06 88 ASN A N 1
ATOM 692 C CA . ASN A 1 88 ? -5.292 -3.940 16.405 1.00 83.06 88 ASN A CA 1
ATOM 693 C C . ASN A 1 88 ? -5.507 -4.172 14.897 1.00 83.06 88 ASN A C 1
ATOM 695 O O . ASN A 1 88 ? -6.354 -4.966 14.486 1.00 83.06 88 ASN A O 1
ATOM 699 N N . PHE A 1 89 ? -4.826 -3.374 14.073 1.00 94.25 89 PHE A N 1
ATOM 700 C CA . PHE A 1 89 ? -4.901 -3.443 12.622 1.00 94.25 89 PHE A CA 1
ATOM 701 C C . PHE A 1 89 ? -4.098 -4.646 12.138 1.00 94.25 89 PHE A C 1
ATOM 703 O O . PHE A 1 89 ? -2.953 -4.840 12.543 1.00 94.25 89 PHE A O 1
ATOM 710 N N . ALA A 1 90 ? -4.685 -5.423 11.234 1.00 96.88 90 ALA A N 1
ATOM 711 C CA . ALA A 1 90 ? -3.992 -6.511 10.556 1.0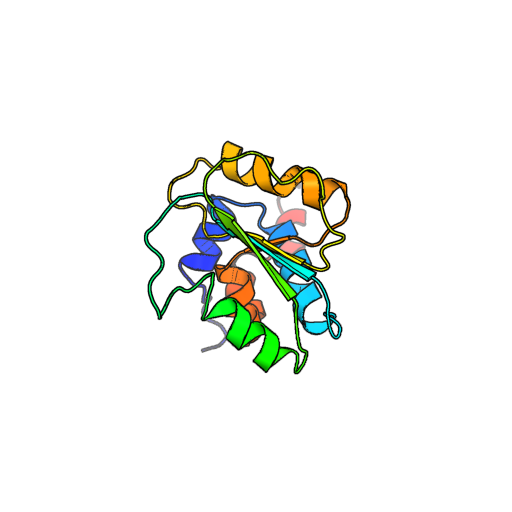0 96.88 90 ALA A CA 1
ATOM 712 C C . ALA A 1 90 ? -3.054 -5.985 9.457 1.00 96.88 90 ALA A C 1
ATOM 714 O O . ALA A 1 90 ? -2.054 -6.620 9.129 1.00 96.88 90 ALA A O 1
ATOM 715 N N . LEU A 1 91 ? -3.366 -4.812 8.892 1.00 98.00 91 LEU A N 1
ATOM 716 C CA . LEU A 1 91 ? -2.576 -4.170 7.846 1.00 98.00 91 LEU A CA 1
ATOM 717 C C . LEU A 1 91 ? -2.781 -2.652 7.853 1.00 98.00 91 LEU A C 1
ATOM 719 O O . LEU A 1 91 ? -3.902 -2.158 7.985 1.00 98.00 91 LEU A O 1
ATOM 723 N N . VAL A 1 92 ? -1.700 -1.910 7.635 1.00 97.19 92 VAL A N 1
ATOM 724 C CA . VAL A 1 92 ? -1.724 -0.467 7.377 1.00 97.19 92 VAL A CA 1
ATOM 725 C C . VAL A 1 92 ? -1.320 -0.213 5.929 1.00 97.19 92 VAL A C 1
ATOM 727 O O . VAL A 1 92 ? -0.284 -0.690 5.465 1.00 97.19 92 VAL A O 1
ATOM 730 N N . ILE A 1 93 ? -2.110 0.582 5.214 1.00 97.94 93 ILE A N 1
ATOM 731 C CA . ILE A 1 93 ? -1.860 0.970 3.830 1.00 97.94 93 ILE A CA 1
ATOM 732 C C . ILE A 1 93 ? -1.684 2.488 3.760 1.00 97.94 93 ILE A C 1
ATOM 734 O O . ILE A 1 93 ? -2.634 3.266 3.842 1.00 97.94 93 ILE A O 1
ATOM 738 N N . GLN A 1 94 ? -0.441 2.908 3.558 1.00 96.81 94 GLN A N 1
ATOM 739 C CA . GLN A 1 94 ? -0.051 4.305 3.415 1.00 96.81 94 GLN A CA 1
ATOM 740 C C . GLN A 1 94 ? -0.277 4.800 1.973 1.00 96.81 94 GLN A C 1
ATOM 742 O O . GLN A 1 94 ? 0.057 4.125 0.996 1.00 96.81 94 GLN A O 1
ATOM 747 N N . CYS A 1 95 ? -0.815 6.007 1.802 1.00 95.50 95 CYS A N 1
ATOM 748 C CA . CYS A 1 95 ? -0.880 6.645 0.489 1.00 95.50 95 CYS A CA 1
ATOM 749 C C . CYS A 1 95 ? 0.530 6.950 -0.046 1.00 95.50 95 CYS A C 1
ATOM 751 O O . CYS A 1 95 ? 1.526 6.831 0.667 1.00 95.50 95 CYS A O 1
ATOM 753 N N . GLY A 1 96 ? 0.640 7.403 -1.297 1.00 93.19 96 GLY A N 1
ATOM 754 C CA . GLY A 1 96 ? 1.944 7.716 -1.897 1.00 93.19 96 GLY A CA 1
ATOM 755 C C . GLY A 1 96 ? 2.762 8.785 -1.152 1.00 93.19 96 GLY A C 1
ATOM 756 O O . GLY A 1 96 ? 3.975 8.838 -1.323 1.00 93.19 96 GLY A O 1
ATOM 757 N N . GLY A 1 97 ? 2.133 9.633 -0.329 1.00 93.25 97 GLY A N 1
ATOM 758 C CA . GLY A 1 97 ? 2.829 10.698 0.399 1.00 93.25 97 GLY A CA 1
ATOM 759 C C . GLY A 1 97 ? 3.347 11.814 -0.515 1.00 93.25 97 GLY A C 1
ATOM 760 O O . GLY A 1 97 ? 4.408 12.382 -0.261 1.00 93.25 97 GLY A O 1
ATOM 761 N N . CYS A 1 98 ? 2.626 12.118 -1.601 1.00 90.88 98 CYS A N 1
ATOM 762 C CA . CYS A 1 98 ? 3.044 13.101 -2.606 1.00 90.88 98 CYS A CA 1
ATOM 763 C C . CYS A 1 98 ? 3.248 14.511 -2.031 1.00 90.88 98 CYS A C 1
ATOM 765 O O . CYS A 1 98 ? 4.217 15.172 -2.391 1.00 90.88 98 CYS A O 1
ATOM 767 N N . MET A 1 99 ? 2.396 14.920 -1.088 1.00 91.31 99 MET A N 1
ATOM 768 C CA . MET A 1 99 ? 2.414 16.256 -0.477 1.00 91.31 99 MET A CA 1
ATOM 769 C C . MET A 1 99 ? 3.266 16.356 0.800 1.00 91.31 99 MET A C 1
ATOM 771 O O . MET A 1 99 ? 3.262 17.396 1.451 1.00 91.31 99 MET A O 1
ATOM 775 N N . VAL A 1 100 ? 3.980 15.295 1.196 1.00 91.56 100 VAL A N 1
ATOM 776 C CA . VAL A 1 100 ? 4.764 15.275 2.446 1.00 91.56 100 VAL A CA 1
ATOM 777 C C . VAL A 1 100 ? 6.217 14.869 2.215 1.00 91.56 100 VAL A C 1
ATOM 779 O O . VAL A 1 100 ? 6.586 14.249 1.211 1.00 91.56 100 VAL A O 1
ATOM 782 N N . THR A 1 101 ? 7.088 15.233 3.152 1.00 94.44 101 THR A N 1
ATOM 783 C CA . THR A 1 101 ? 8.503 14.843 3.116 1.00 94.44 101 THR A CA 1
ATOM 784 C C . THR A 1 101 ? 8.683 13.355 3.427 1.00 94.44 101 THR A C 1
ATOM 786 O O . THR A 1 101 ? 7.848 12.735 4.087 1.00 94.44 101 THR A O 1
ATOM 789 N N . ARG A 1 102 ? 9.819 12.777 3.005 1.00 95.50 102 ARG A N 1
ATOM 790 C CA . ARG A 1 102 ? 10.206 11.400 3.371 1.00 95.50 102 ARG A CA 1
ATOM 791 C C . ARG A 1 102 ? 10.225 11.213 4.892 1.00 95.50 102 ARG A C 1
ATOM 793 O O . ARG A 1 102 ? 9.697 10.229 5.387 1.00 95.50 102 ARG A O 1
ATOM 800 N N . LYS A 1 103 ? 10.770 12.184 5.635 1.00 95.31 103 LYS A N 1
ATOM 801 C CA . LYS A 1 103 ? 10.829 12.141 7.104 1.00 95.31 103 LYS A CA 1
ATOM 802 C C . LYS A 1 103 ? 9.433 12.077 7.732 1.00 95.31 103 LYS A C 1
ATOM 804 O O . LYS A 1 103 ? 9.198 11.232 8.584 1.00 95.31 103 LYS A O 1
ATOM 809 N N . GLN A 1 104 ? 8.499 12.922 7.287 1.00 93.56 104 GLN A N 1
ATOM 810 C CA . GLN A 1 104 ? 7.115 12.899 7.780 1.00 93.56 104 GLN A CA 1
ATOM 811 C C . GLN A 1 104 ? 6.416 11.571 7.467 1.00 93.56 104 GLN A C 1
ATOM 813 O O . GLN A 1 104 ? 5.751 11.018 8.339 1.00 93.56 104 GLN A O 1
ATOM 818 N N . LEU A 1 105 ? 6.592 11.045 6.249 1.00 94.00 105 LEU A N 1
ATOM 819 C CA . LEU A 1 105 ? 5.999 9.771 5.842 1.00 94.00 105 LEU A CA 1
ATOM 820 C C . LEU A 1 105 ? 6.518 8.603 6.691 1.00 94.00 105 LEU A C 1
ATOM 822 O O . LEU A 1 105 ? 5.723 7.816 7.196 1.00 94.00 105 LEU A O 1
ATOM 826 N N . LEU A 1 106 ? 7.841 8.520 6.877 1.00 94.81 106 LEU A N 1
ATOM 827 C CA . LEU A 1 106 ? 8.478 7.477 7.684 1.00 94.81 106 LEU A CA 1
ATOM 828 C C . LEU A 1 106 ? 8.054 7.562 9.151 1.00 94.81 106 LEU A C 1
ATOM 830 O O . LEU A 1 106 ? 7.628 6.560 9.716 1.00 94.81 106 LEU A O 1
ATOM 834 N N . ASN A 1 107 ? 8.075 8.760 9.744 1.00 92.31 107 ASN A N 1
ATOM 835 C CA . ASN A 1 107 ? 7.640 8.960 11.128 1.00 92.31 107 ASN A CA 1
ATOM 836 C C . ASN A 1 107 ? 6.199 8.484 11.351 1.00 92.31 107 ASN A C 1
ATOM 838 O O . ASN A 1 107 ? 5.894 7.910 12.393 1.00 92.31 107 ASN A O 1
ATOM 842 N N . ARG A 1 108 ? 5.323 8.693 10.362 1.00 89.38 108 ARG A N 1
ATOM 843 C CA . ARG A 1 108 ? 3.914 8.303 10.438 1.00 89.38 108 ARG A CA 1
ATOM 844 C C . ARG A 1 108 ? 3.716 6.788 10.468 1.00 89.38 108 ARG A C 1
ATOM 846 O O . ARG A 1 108 ? 2.829 6.315 11.167 1.00 89.38 108 ARG A O 1
ATOM 853 N N . ILE A 1 109 ? 4.521 6.033 9.722 1.00 93.38 109 ILE A N 1
ATOM 854 C CA . ILE A 1 109 ? 4.410 4.567 9.671 1.00 93.38 109 ILE A CA 1
ATOM 855 C C . ILE A 1 109 ? 5.227 3.861 10.761 1.00 93.38 109 ILE A C 1
ATOM 857 O O . ILE A 1 109 ? 4.950 2.707 11.083 1.00 93.38 109 ILE A O 1
ATOM 861 N N . GLN A 1 110 ? 6.213 4.546 11.351 1.00 93.00 110 GLN A N 1
ATOM 862 C CA . GLN A 1 110 ? 7.156 3.954 12.301 1.00 93.00 110 GLN A CA 1
ATOM 863 C C . GLN A 1 110 ? 6.473 3.381 13.548 1.00 93.00 110 GLN A C 1
ATOM 865 O O . GLN A 1 110 ? 6.872 2.325 14.033 1.00 93.00 110 GLN A O 1
ATOM 870 N N . SER A 1 111 ? 5.435 4.046 14.060 1.00 89.62 111 SER A N 1
ATOM 871 C CA . SER A 1 111 ? 4.698 3.586 15.243 1.00 89.62 111 SER A CA 1
ATOM 872 C C . SER A 1 111 ? 4.030 2.223 15.023 1.00 89.62 111 SER A C 1
ATOM 874 O O . SER A 1 111 ? 4.034 1.394 15.930 1.00 89.62 111 SER A O 1
ATOM 876 N N . PHE A 1 112 ? 3.514 1.963 13.820 1.00 93.00 112 PHE A N 1
ATOM 877 C CA . PHE A 1 112 ? 2.908 0.684 13.442 1.00 93.00 112 PHE A CA 1
ATOM 878 C C . PHE A 1 112 ? 3.967 -0.399 13.247 1.00 93.00 112 PHE A C 1
ATOM 880 O O . PHE A 1 112 ? 3.839 -1.487 13.805 1.00 93.00 112 PHE A O 1
ATOM 887 N N . ILE A 1 113 ? 5.057 -0.066 12.548 1.00 94.12 113 ILE A N 1
ATOM 888 C CA . ILE A 1 113 ? 6.190 -0.977 12.336 1.00 94.12 113 ILE A CA 1
ATOM 889 C C . ILE A 1 113 ? 6.769 -1.439 13.680 1.00 94.12 113 ILE A C 1
ATOM 891 O O . ILE A 1 113 ? 6.993 -2.631 13.874 1.00 94.12 113 ILE A O 1
ATOM 895 N N . ASN A 1 114 ? 6.957 -0.520 14.632 1.00 92.56 114 ASN A N 1
ATOM 896 C CA . ASN A 1 114 ? 7.485 -0.835 15.964 1.00 92.56 114 ASN A CA 1
ATOM 897 C C . ASN A 1 114 ? 6.548 -1.740 16.779 1.00 92.56 114 ASN A C 1
ATOM 899 O O . ASN A 1 114 ? 7.018 -2.505 17.615 1.00 92.56 114 ASN A O 1
ATOM 903 N N . LYS A 1 115 ? 5.235 -1.665 16.533 1.00 92.06 115 LYS A N 1
ATOM 904 C CA . LYS A 1 115 ? 4.222 -2.544 17.137 1.00 92.06 115 LYS A CA 1
ATOM 905 C C . LYS A 1 115 ? 4.083 -3.889 16.407 1.00 92.06 115 LYS A C 1
ATOM 907 O O . LYS A 1 115 ? 3.236 -4.690 16.781 1.00 92.06 115 LYS A O 1
ATOM 912 N N . GLY A 1 116 ? 4.884 -4.136 15.367 1.00 93.62 116 GLY A N 1
ATOM 913 C CA . GLY A 1 116 ? 4.809 -5.351 14.554 1.00 93.62 116 GLY A CA 1
ATOM 914 C C . GLY A 1 116 ? 3.616 -5.390 13.597 1.00 93.62 116 GLY A C 1
ATOM 915 O O . GLY A 1 116 ? 3.340 -6.440 13.025 1.00 93.62 116 GLY A O 1
ATOM 916 N N . ILE A 1 117 ? 2.916 -4.269 13.402 1.00 95.81 117 ILE A N 1
ATOM 917 C CA . ILE A 1 117 ? 1.790 -4.188 12.472 1.00 95.81 117 ILE A CA 1
ATOM 918 C C . ILE A 1 117 ? 2.348 -4.063 11.045 1.00 95.81 117 ILE A C 1
ATOM 920 O O . ILE A 1 117 ? 3.129 -3.140 10.780 1.00 95.81 117 ILE A O 1
ATOM 924 N N . PRO A 1 118 ? 1.959 -4.949 10.109 1.00 97.56 118 PRO A N 1
ATOM 925 C CA . PRO A 1 118 ? 2.395 -4.873 8.722 1.00 97.56 118 PRO A CA 1
ATOM 926 C C . PRO A 1 118 ? 2.008 -3.546 8.069 1.00 97.56 118 PRO A C 1
ATOM 928 O O . PRO A 1 118 ? 0.866 -3.094 8.171 1.00 97.56 118 PRO A O 1
ATOM 931 N N . VAL A 1 119 ? 2.952 -2.933 7.353 1.00 97.94 119 VAL A N 1
ATOM 932 C CA . VAL A 1 119 ? 2.724 -1.679 6.625 1.00 97.94 119 VAL A CA 1
ATOM 933 C C . VAL A 1 119 ? 3.069 -1.863 5.158 1.00 97.94 119 VAL A C 1
ATOM 935 O O . VAL A 1 119 ? 4.154 -2.319 4.824 1.00 97.94 119 VAL A O 1
ATOM 938 N N . THR A 1 120 ? 2.187 -1.424 4.270 1.00 98.50 120 THR A N 1
ATOM 939 C CA . THR A 1 120 ? 2.458 -1.290 2.838 1.00 98.50 120 THR A CA 1
ATOM 940 C C . THR A 1 120 ? 1.981 0.065 2.313 1.00 98.50 120 THR A C 1
ATOM 942 O O . THR A 1 120 ? 1.645 0.960 3.092 1.00 98.50 120 THR A O 1
ATOM 945 N N . ASN A 1 121 ? 1.977 0.262 0.994 1.00 97.88 121 ASN A N 1
ATOM 946 C CA . ASN A 1 121 ? 1.448 1.473 0.379 1.00 97.88 121 ASN A CA 1
ATOM 947 C C . ASN A 1 121 ? 0.493 1.184 -0.788 1.00 97.88 121 ASN A C 1
ATOM 949 O O . ASN A 1 121 ? 0.337 0.039 -1.214 1.00 97.88 121 ASN A O 1
ATOM 953 N N . TYR A 1 122 ? -0.132 2.233 -1.332 1.00 97.50 122 TYR A N 1
ATOM 954 C CA . TYR A 1 122 ? -1.078 2.104 -2.453 1.00 97.50 122 TYR A CA 1
ATOM 955 C C . TYR A 1 122 ? -0.460 1.405 -3.662 1.00 97.50 122 TYR A C 1
ATOM 957 O O . TYR A 1 122 ? -1.064 0.493 -4.217 1.00 97.50 122 TYR A O 1
ATOM 965 N N . GLY A 1 123 ? 0.752 1.805 -4.052 1.00 97.00 123 GLY A N 1
ATOM 966 C CA . GLY A 1 123 ? 1.436 1.239 -5.214 1.00 97.00 123 GLY A CA 1
ATOM 967 C C . GLY A 1 123 ? 1.702 -0.257 -5.071 1.00 97.00 123 GLY A C 1
ATOM 968 O O . GLY A 1 123 ? 1.389 -1.020 -5.980 1.00 97.00 123 GLY A O 1
ATOM 969 N N . MET A 1 124 ? 2.227 -0.674 -3.918 1.00 98.12 124 MET A N 1
ATOM 970 C CA . MET A 1 124 ? 2.500 -2.077 -3.610 1.00 98.12 124 MET A CA 1
ATOM 971 C C . MET A 1 124 ? 1.217 -2.896 -3.505 1.00 98.12 124 MET A C 1
ATOM 973 O O . MET A 1 124 ? 1.136 -3.963 -4.101 1.00 98.12 124 MET A O 1
ATOM 977 N N . THR A 1 125 ? 0.195 -2.367 -2.826 1.00 98.44 125 THR A N 1
ATOM 978 C CA . THR A 1 125 ? -1.111 -3.032 -2.690 1.00 98.44 125 THR A CA 1
ATOM 979 C C . THR A 1 125 ? -1.732 -3.285 -4.056 1.00 98.44 125 THR A C 1
ATOM 981 O O . THR A 1 125 ? -2.105 -4.412 -4.364 1.00 98.44 125 THR A O 1
ATOM 984 N N . LEU A 1 126 ? -1.793 -2.251 -4.904 1.00 98.00 126 LEU A N 1
ATOM 985 C CA . LEU A 1 126 ? -2.340 -2.362 -6.254 1.00 98.00 126 LEU A CA 1
ATOM 986 C C . LEU A 1 126 ? -1.519 -3.322 -7.116 1.00 98.00 126 LEU A C 1
ATOM 988 O O . LEU A 1 126 ? -2.098 -4.102 -7.865 1.00 98.00 126 LEU A O 1
ATOM 992 N N . ALA A 1 127 ? -0.190 -3.295 -7.020 1.00 97.81 127 ALA A N 1
ATOM 993 C CA . ALA A 1 127 ? 0.647 -4.239 -7.750 1.00 97.81 127 ALA A CA 1
ATOM 994 C C . ALA A 1 127 ? 0.391 -5.690 -7.307 1.00 97.81 127 ALA A C 1
ATOM 996 O O . ALA A 1 127 ? 0.373 -6.586 -8.151 1.00 97.81 127 ALA A O 1
ATOM 997 N N . TYR A 1 128 ? 0.162 -5.913 -6.009 1.00 98.44 128 TYR A N 1
ATOM 998 C CA . TYR A 1 128 ? -0.078 -7.235 -5.429 1.00 98.44 128 TYR A CA 1
ATOM 999 C C . TYR A 1 128 ? -1.418 -7.812 -5.871 1.00 98.44 128 TYR A C 1
ATOM 1001 O O . TYR A 1 128 ? -1.454 -8.872 -6.491 1.00 98.44 128 TYR A O 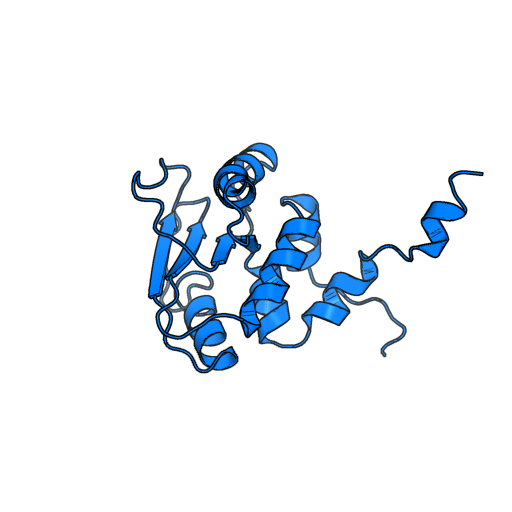1
ATOM 1009 N N . VAL A 1 129 ? -2.512 -7.079 -5.652 1.00 97.88 129 VAL A N 1
ATOM 1010 C CA . VAL A 1 129 ? -3.865 -7.563 -5.984 1.00 97.88 129 VAL A CA 1
ATOM 1011 C C . VAL A 1 129 ? -4.104 -7.709 -7.491 1.00 97.88 129 VAL A C 1
ATOM 1013 O O . VAL A 1 129 ? -4.982 -8.463 -7.891 1.00 97.88 129 VAL A O 1
ATOM 1016 N N . ASN A 1 130 ? -3.312 -7.032 -8.334 1.00 97.00 130 ASN A N 1
ATOM 1017 C CA . ASN A 1 130 ? -3.351 -7.188 -9.794 1.00 97.00 130 ASN A CA 1
ATOM 1018 C C . ASN A 1 130 ? -2.331 -8.212 -10.337 1.00 97.00 130 ASN A C 1
ATOM 1020 O O . ASN A 1 130 ? -2.195 -8.344 -11.551 1.00 97.00 130 ASN A O 1
ATOM 1024 N N . GLY A 1 131 ? -1.579 -8.909 -9.476 1.00 96.25 131 GLY A N 1
ATOM 1025 C CA . GLY A 1 131 ? -0.669 -9.985 -9.891 1.00 96.25 131 GLY A CA 1
ATOM 1026 C C . GLY A 1 131 ? 0.620 -9.536 -10.592 1.00 96.25 131 GLY A C 1
ATOM 1027 O O . GLY A 1 131 ? 1.275 -10.347 -11.241 1.00 96.25 131 GLY A O 1
ATOM 1028 N N . ILE A 1 132 ? 1.015 -8.263 -10.472 1.00 96.38 132 ILE A N 1
ATOM 1029 C CA . ILE A 1 132 ? 2.242 -7.721 -11.094 1.00 96.38 132 ILE A CA 1
ATOM 1030 C C . ILE A 1 132 ? 3.350 -7.395 -10.085 1.00 96.38 132 ILE A C 1
ATOM 1032 O O . ILE A 1 132 ? 4.413 -6.915 -10.480 1.00 96.38 132 ILE A O 1
ATOM 1036 N N . PHE A 1 133 ? 3.116 -7.634 -8.793 1.00 97.00 133 PHE A N 1
ATOM 1037 C CA . PHE A 1 133 ? 4.010 -7.253 -7.698 1.00 97.00 133 PHE A CA 1
ATOM 1038 C C . PHE A 1 133 ? 5.430 -7.793 -7.849 1.00 97.00 133 PHE A C 1
ATOM 1040 O O . PHE A 1 133 ? 6.358 -6.991 -7.935 1.00 97.00 133 PHE A O 1
ATOM 1047 N N . GLU A 1 134 ? 5.591 -9.114 -7.973 1.00 95.69 134 GLU A N 1
ATOM 1048 C CA . GLU A 1 134 ? 6.907 -9.763 -8.082 1.00 95.69 134 GLU A CA 1
ATOM 1049 C C . GLU A 1 134 ? 7.733 -9.176 -9.227 1.00 95.69 134 GLU A C 1
ATOM 1051 O O . GLU A 1 134 ? 8.881 -8.761 -9.055 1.00 95.69 134 GLU A O 1
ATOM 1056 N N . ARG A 1 135 ? 7.110 -9.043 -10.403 1.00 95.38 135 ARG A N 1
ATOM 1057 C CA . ARG A 1 135 ? 7.752 -8.447 -11.574 1.00 95.38 135 ARG A CA 1
ATOM 1058 C C . ARG A 1 135 ? 8.135 -6.990 -11.330 1.00 95.38 135 ARG A C 1
ATOM 1060 O O . ARG A 1 135 ? 9.228 -6.587 -11.716 1.00 95.38 135 ARG A O 1
ATOM 1067 N N . ALA A 1 136 ? 7.249 -6.213 -10.713 1.00 96.56 136 ALA A N 1
ATOM 1068 C CA . ALA A 1 136 ? 7.429 -4.781 -10.542 1.00 96.56 136 ALA A CA 1
ATOM 1069 C C . ALA A 1 136 ? 8.500 -4.427 -9.496 1.00 96.56 136 ALA A C 1
ATOM 1071 O O . ALA A 1 136 ? 9.147 -3.386 -9.634 1.00 96.56 136 ALA A O 1
ATOM 1072 N N . ILE A 1 137 ? 8.715 -5.272 -8.479 1.00 96.62 137 ILE A N 1
ATOM 1073 C CA . ILE A 1 137 ? 9.767 -5.065 -7.470 1.00 96.62 137 ILE A CA 1
ATOM 1074 C C . ILE A 1 137 ? 11.114 -5.659 -7.888 1.00 96.62 137 ILE A C 1
ATOM 1076 O O . ILE A 1 137 ? 12.145 -5.161 -7.438 1.00 96.62 137 ILE A O 1
ATOM 1080 N N . LYS A 1 138 ? 11.126 -6.670 -8.773 1.00 95.06 138 LYS A N 1
ATOM 1081 C CA . LYS A 1 138 ? 12.331 -7.394 -9.217 1.00 95.06 138 LYS A CA 1
ATOM 1082 C C . LYS A 1 138 ? 13.519 -6.490 -9.583 1.00 95.06 138 LYS A C 1
ATOM 1084 O O . LYS A 1 138 ? 14.614 -6.802 -9.126 1.00 95.06 138 LYS A O 1
ATOM 1089 N N . PRO A 1 139 ? 13.363 -5.354 -10.300 1.00 94.06 139 PRO A N 1
ATOM 1090 C CA . PRO A 1 139 ? 14.494 -4.472 -10.621 1.00 94.06 139 PRO A CA 1
ATOM 1091 C C . PRO A 1 139 ? 15.186 -3.836 -9.403 1.00 94.06 139 PRO A C 1
ATOM 1093 O O . PRO A 1 139 ? 16.287 -3.305 -9.522 1.00 94.06 139 PRO A O 1
ATOM 1096 N N . PHE A 1 140 ? 14.536 -3.844 -8.238 1.00 93.56 140 PHE A N 1
ATOM 1097 C CA . PHE A 1 140 ? 15.043 -3.274 -6.987 1.00 93.56 140 PHE A CA 1
ATOM 1098 C C . PHE A 1 140 ? 15.434 -4.333 -5.959 1.00 93.56 140 PHE A C 1
ATOM 1100 O O . PHE A 1 140 ? 16.045 -3.997 -4.941 1.00 93.56 140 PHE A O 1
ATOM 1107 N N . MET A 1 141 ? 15.099 -5.595 -6.220 1.00 88.88 141 MET A N 1
ATOM 1108 C CA . MET A 1 141 ? 15.545 -6.716 -5.412 1.00 88.88 141 MET A CA 1
ATOM 1109 C C . MET A 1 141 ? 17.006 -6.975 -5.759 1.00 88.88 141 MET A C 1
ATOM 1111 O O . MET A 1 141 ? 17.350 -7.335 -6.880 1.00 88.88 141 MET A O 1
ATOM 1115 N N . LYS A 1 142 ? 17.888 -6.729 -4.794 1.00 71.31 142 LYS A N 1
ATOM 1116 C CA . LYS A 1 142 ? 19.318 -6.991 -4.939 1.00 71.31 142 LYS A CA 1
ATOM 1117 C C . LYS A 1 142 ? 19.531 -8.469 -5.288 1.00 71.31 142 LYS A C 1
ATOM 1119 O O . LYS A 1 142 ? 19.119 -9.337 -4.519 1.00 71.31 142 LYS A O 1
ATOM 1124 N N . ASN A 1 143 ? 20.247 -8.759 -6.374 1.00 56.22 143 ASN A N 1
ATOM 1125 C CA . ASN A 1 143 ? 20.880 -10.064 -6.521 1.00 56.22 143 ASN A CA 1
ATOM 1126 C C . ASN A 1 143 ? 21.882 -10.193 -5.373 1.00 56.22 143 ASN A C 1
ATOM 1128 O O . ASN A 1 143 ? 22.859 -9.451 -5.304 1.00 56.22 143 ASN A O 1
ATOM 1132 N N . LYS A 1 144 ? 21.633 -11.120 -4.445 1.00 49.28 144 LYS A N 1
ATOM 1133 C CA . LYS A 1 144 ? 22.491 -11.358 -3.273 1.00 49.28 144 LYS A CA 1
ATOM 1134 C C . LYS A 1 144 ? 23.968 -11.579 -3.667 1.00 49.28 144 LYS A C 1
ATOM 1136 O O . LYS A 1 144 ? 24.856 -11.273 -2.883 1.00 49.28 144 LYS A O 1
ATOM 1141 N N . ALA A 1 145 ? 24.216 -12.024 -4.903 1.00 47.88 145 ALA A N 1
ATOM 1142 C CA . ALA A 1 145 ? 25.537 -12.205 -5.501 1.00 47.88 145 ALA A CA 1
ATOM 1143 C C . ALA A 1 145 ? 26.305 -10.898 -5.814 1.00 47.88 145 ALA A C 1
ATOM 1145 O O . ALA A 1 145 ? 27.520 -10.877 -5.672 1.00 47.88 145 ALA A O 1
ATOM 1146 N N . GLU A 1 146 ? 25.639 -9.798 -6.184 1.00 43.03 146 GLU A N 1
ATOM 1147 C CA . GLU A 1 146 ? 26.307 -8.547 -6.614 1.00 43.03 146 GLU A CA 1
ATOM 1148 C C . GLU A 1 146 ? 26.811 -7.668 -5.458 1.00 43.03 146 GLU A C 1
ATOM 1150 O O . GLU A 1 146 ? 27.598 -6.746 -5.670 1.00 43.03 146 GLU A O 1
ATOM 1155 N N . LEU A 1 147 ? 26.336 -7.912 -4.235 1.00 46.94 147 LEU A N 1
ATOM 1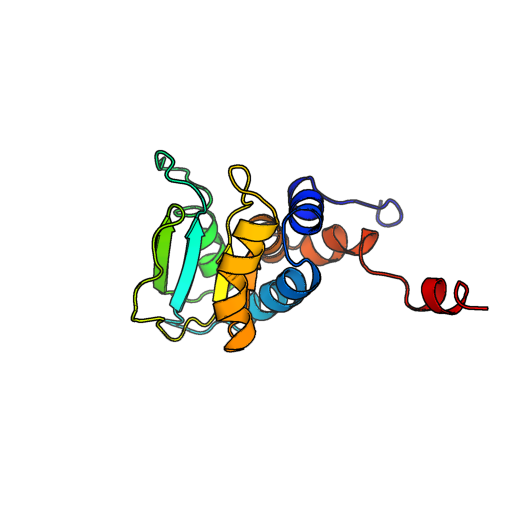156 C CA . LEU A 1 147 ? 26.806 -7.197 -3.041 1.00 46.94 147 LEU A CA 1
ATOM 1157 C C . LEU A 1 147 ? 28.055 -7.827 -2.450 1.00 46.94 147 LEU A C 1
ATOM 1159 O O . LEU A 1 147 ? 28.937 -7.105 -2.007 1.00 46.94 147 LEU A O 1
ATOM 1163 N N . LEU A 1 148 ? 28.149 -9.154 -2.513 1.00 47.09 148 LEU A N 1
ATOM 1164 C CA . LEU A 1 148 ? 29.311 -9.897 -2.034 1.00 47.09 148 LEU A CA 1
ATOM 1165 C C . LEU A 1 148 ? 30.541 -9.699 -2.934 1.00 47.09 148 LEU A C 1
ATOM 1167 O O . LEU A 1 148 ? 31.660 -9.887 -2.480 1.00 47.09 148 LEU A O 1
ATOM 1171 N N . SER A 1 149 ? 30.349 -9.278 -4.187 1.00 45.47 149 SER A N 1
ATOM 1172 C CA . SER A 1 149 ? 31.433 -8.957 -5.123 1.00 45.47 149 SER A CA 1
ATOM 1173 C C . SER A 1 149 ? 31.896 -7.495 -5.072 1.00 45.47 149 SER A C 1
ATOM 1175 O O . SER A 1 149 ? 32.771 -7.119 -5.843 1.00 45.47 149 SER A O 1
ATOM 1177 N N . LYS A 1 150 ? 31.278 -6.644 -4.241 1.00 48.47 150 LYS A N 1
ATOM 1178 C CA . LYS A 1 150 ? 31.634 -5.216 -4.098 1.00 48.47 150 LYS A CA 1
ATOM 1179 C C . LYS A 1 150 ? 32.242 -4.871 -2.733 1.00 48.47 150 LYS A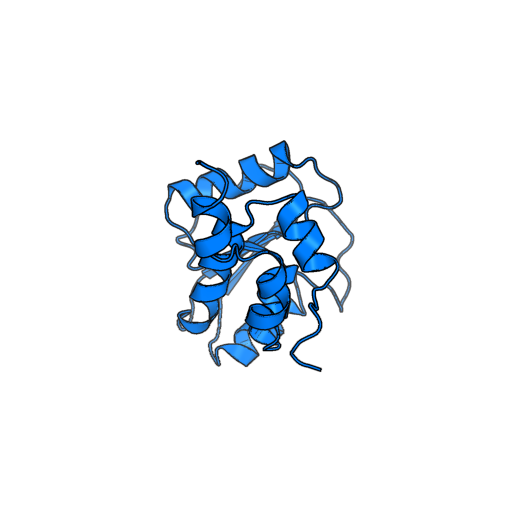 C 1
ATOM 1181 O O . LYS A 1 150 ? 32.508 -3.702 -2.476 1.00 48.47 150 LYS A O 1
ATOM 1186 N N . GLU A 1 151 ? 32.460 -5.875 -1.886 1.00 47.50 151 GLU A N 1
ATOM 1187 C CA . GLU A 1 151 ? 33.130 -5.763 -0.580 1.00 47.50 151 GLU A CA 1
ATOM 1188 C C . GLU A 1 151 ? 34.505 -6.469 -0.555 1.00 47.50 151 GLU A C 1
ATOM 1190 O O . GLU A 1 151 ? 35.067 -6.669 0.520 1.00 47.50 151 GLU A O 1
ATOM 1195 N N . GLN A 1 152 ? 35.053 -6.832 -1.724 1.00 38.22 152 GLN A N 1
ATOM 1196 C CA . GLN A 1 152 ? 36.423 -7.338 -1.897 1.00 38.22 152 GLN A CA 1
ATOM 1197 C C . GLN A 1 152 ? 37.265 -6.371 -2.724 1.00 38.22 152 GLN A C 1
ATOM 1199 O O . GLN A 1 152 ? 36.723 -5.828 -3.714 1.00 38.22 152 GLN A O 1
#